Protein AF-A0A2B8A580-F1 (afdb_monomer_lite)

Secondary structure (DSSP, 8-state):
-----EEEEE--SS-HHHHHHHHHTHHHHS--TT-PPEEEEEESS--EETTTTEETTGGG--TTEEEEEHHHHHHH-TT--GGG-HHHHHHHHHHH------

Sequence (102 aa):
MNLLIFLAQCACGKNYESKQHDVRRFKNYLNFYKVDPIHVMFIPYSLINRREKKFYHSDLFEQDYLIFERKRIIEFYDIVNFNALESFKIVESCISYKESLT

Foldseek 3Di:
DDDAAEQEDEDPDPPCLVVQVVSVVVVVVDDDPPDDHQYEYEYQDALQPPVVRDGNPPVSDDPRYDYHHPNVCVVVCPPDDLVPDPVSVVVVVVVPDDPPPD

Radius of gyration: 16.8 Å; chains: 1; bounding box: 34×39×46 Å

Structure (mmCIF, N/CA/C/O backbone):
data_AF-A0A2B8A580-F1
#
_entry.id   AF-A0A2B8A580-F1
#
loop_
_atom_site.group_PDB
_atom_site.id
_atom_site.type_symbol
_atom_site.label_atom_id
_atom_site.label_alt_id
_atom_site.label_comp_id
_atom_site.label_asym_id
_atom_site.label_entity_id
_atom_site.label_seq_id
_atom_site.pdbx_PDB_ins_code
_atom_site.Cartn_x
_atom_site.Cartn_y
_atom_site.Cartn_z
_atom_site.occupancy
_atom_site.B_iso_or_equiv
_atom_site.auth_seq_id
_atom_site.auth_comp_id
_atom_site.auth_asym_id
_atom_site.auth_atom_id
_atom_site.pdbx_PDB_model_num
ATOM 1 N N . MET A 1 1 ? -20.213 -8.635 12.464 1.00 51.75 1 MET A N 1
ATOM 2 C CA . MET A 1 1 ? -19.575 -7.501 11.765 1.00 51.75 1 MET A CA 1
ATOM 3 C C . MET A 1 1 ? -18.414 -8.067 10.971 1.00 51.75 1 MET A C 1
ATOM 5 O O . MET A 1 1 ? -17.526 -8.639 11.587 1.00 51.75 1 MET A O 1
ATOM 9 N N . ASN A 1 2 ? -18.452 -7.982 9.641 1.00 70.19 2 ASN A N 1
ATOM 10 C CA . ASN A 1 2 ? -17.340 -8.425 8.797 1.00 70.19 2 ASN A CA 1
ATOM 11 C C . ASN A 1 2 ? -16.402 -7.233 8.611 1.00 70.19 2 ASN A C 1
ATOM 13 O O . ASN A 1 2 ? -16.647 -6.378 7.764 1.00 70.19 2 ASN A O 1
ATOM 17 N N . LEU A 1 3 ? -15.395 -7.129 9.479 1.00 80.50 3 LEU A N 1
ATOM 18 C CA . LEU A 1 3 ? -14.373 -6.092 9.396 1.00 80.50 3 LEU A CA 1
ATOM 19 C C . LEU A 1 3 ? -13.259 -6.582 8.472 1.00 80.50 3 LEU A C 1
ATOM 21 O O . LEU A 1 3 ? -12.667 -7.625 8.730 1.00 80.50 3 LEU A O 1
ATOM 25 N N . LEU A 1 4 ? -12.976 -5.830 7.412 1.00 84.31 4 LEU A N 1
ATOM 26 C CA . LEU A 1 4 ? -11.789 -6.039 6.590 1.00 84.31 4 LEU A CA 1
ATOM 27 C C . LEU A 1 4 ? -10.705 -5.076 7.058 1.00 84.31 4 LEU A C 1
ATOM 29 O O . LEU A 1 4 ? -10.949 -3.875 7.174 1.00 84.31 4 LEU A O 1
ATOM 33 N N . ILE A 1 5 ? -9.519 -5.609 7.334 1.00 84.75 5 ILE A N 1
ATOM 34 C CA . ILE A 1 5 ? -8.371 -4.826 7.787 1.00 84.75 5 ILE A CA 1
ATOM 35 C C . ILE A 1 5 ? -7.302 -4.912 6.711 1.00 84.75 5 ILE A C 1
ATOM 37 O O . ILE A 1 5 ? -6.842 -6.002 6.378 1.00 84.75 5 ILE A O 1
ATOM 41 N N . PHE A 1 6 ? -6.911 -3.756 6.184 1.00 86.44 6 PHE A N 1
ATOM 42 C CA . PHE A 1 6 ? -5.853 -3.637 5.192 1.00 86.44 6 PHE A CA 1
ATOM 43 C C . PHE A 1 6 ? -4.666 -2.924 5.822 1.00 86.44 6 PHE A C 1
ATOM 45 O O . PHE A 1 6 ? -4.791 -1.784 6.271 1.00 86.44 6 PHE A O 1
ATOM 52 N N . LEU A 1 7 ? -3.514 -3.587 5.845 1.00 86.12 7 LEU A N 1
ATOM 53 C CA . LEU A 1 7 ? -2.257 -2.962 6.229 1.00 86.12 7 LEU A CA 1
ATOM 54 C C . LEU A 1 7 ? -1.525 -2.572 4.949 1.00 86.12 7 LEU A C 1
ATOM 56 O O . LEU A 1 7 ? -0.935 -3.410 4.268 1.00 86.12 7 LEU A O 1
ATOM 60 N N . ALA A 1 8 ? -1.642 -1.298 4.590 1.00 83.94 8 ALA A N 1
ATOM 61 C CA . ALA A 1 8 ? -1.142 -0.770 3.333 1.00 83.94 8 ALA A CA 1
ATOM 62 C C . ALA A 1 8 ? 0.191 -0.039 3.506 1.00 83.94 8 ALA A C 1
ATOM 64 O O . ALA A 1 8 ? 0.331 0.825 4.369 1.00 83.94 8 ALA A O 1
ATOM 65 N N . GLN A 1 9 ? 1.141 -0.334 2.623 1.00 81.06 9 GLN A N 1
ATOM 66 C CA . GLN A 1 9 ? 2.426 0.349 2.527 1.00 81.06 9 GLN A CA 1
ATOM 67 C C . GLN A 1 9 ? 2.664 0.821 1.100 1.00 81.06 9 GLN A C 1
ATOM 69 O O . GLN A 1 9 ? 2.335 0.140 0.133 1.00 81.06 9 GLN A O 1
ATOM 74 N N . CYS A 1 10 ? 3.275 1.993 0.965 1.00 80.75 10 CYS A N 1
ATOM 75 C CA . CYS A 1 10 ? 3.778 2.482 -0.310 1.00 80.75 10 CYS A CA 1
ATOM 76 C C . CYS A 1 10 ? 5.306 2.407 -0.311 1.00 80.75 10 CYS A C 1
ATOM 78 O O . CYS A 1 10 ? 5.962 2.891 0.619 1.00 80.75 10 CYS A O 1
ATOM 80 N N . ALA A 1 11 ? 5.884 1.813 -1.349 1.00 75.88 11 ALA A N 1
ATOM 81 C CA . ALA A 1 11 ? 7.322 1.782 -1.559 1.00 75.88 11 ALA A CA 1
ATOM 82 C C . ALA A 1 11 ? 7.741 2.942 -2.474 1.00 75.88 11 ALA A C 1
ATOM 84 O O . ALA A 1 11 ? 7.971 2.770 -3.667 1.00 75.88 11 ALA A O 1
ATOM 85 N N . CYS A 1 12 ? 7.855 4.153 -1.926 1.00 66.31 12 CYS A N 1
ATOM 86 C CA . CYS A 1 12 ? 8.399 5.305 -2.653 1.00 66.31 12 CYS A CA 1
ATOM 87 C C . CYS A 1 12 ? 9.936 5.215 -2.749 1.00 66.31 12 CYS A C 1
ATOM 89 O O . CYS A 1 12 ? 10.653 5.961 -2.091 1.00 66.31 12 CYS A O 1
ATOM 91 N N . GLY A 1 13 ? 10.462 4.268 -3.525 1.00 58.03 13 GLY A N 1
ATOM 92 C CA . GLY A 1 13 ? 11.903 4.093 -3.726 1.00 58.03 13 GLY A CA 1
ATOM 93 C C . GLY A 1 13 ? 12.228 2.724 -4.314 1.00 58.03 13 GLY A C 1
ATOM 94 O O . GLY A 1 13 ? 11.470 1.778 -4.132 1.00 58.03 13 GLY A O 1
ATOM 95 N N . LYS A 1 14 ? 13.360 2.598 -5.017 1.00 56.66 14 LYS A N 1
ATOM 96 C CA . LYS A 1 14 ? 13.783 1.360 -5.710 1.00 56.66 14 LYS A CA 1
ATOM 97 C C . LYS A 1 14 ? 14.026 0.145 -4.791 1.00 56.66 14 LYS A C 1
ATOM 99 O O . LYS A 1 14 ? 14.429 -0.895 -5.287 1.00 56.66 14 LYS A O 1
ATOM 104 N N . ASN A 1 15 ? 13.791 0.256 -3.483 1.00 67.56 15 ASN A N 1
ATOM 105 C CA . ASN A 1 15 ? 14.040 -0.802 -2.504 1.00 67.56 15 ASN A CA 1
ATOM 106 C C . ASN A 1 15 ? 12.739 -1.287 -1.836 1.00 67.56 15 ASN A C 1
ATOM 108 O O . ASN A 1 15 ? 12.592 -1.243 -0.615 1.00 67.56 15 ASN A O 1
ATOM 112 N N . TYR A 1 16 ? 11.754 -1.687 -2.645 1.00 74.00 16 TYR A N 1
ATOM 113 C CA . TYR A 1 16 ? 10.458 -2.161 -2.146 1.00 74.00 16 TYR A CA 1
ATOM 114 C C . TYR A 1 16 ? 10.562 -3.459 -1.327 1.00 74.00 16 TYR A C 1
ATOM 116 O O . TYR A 1 16 ? 9.760 -3.662 -0.424 1.00 74.00 16 TYR A O 1
ATOM 124 N N . GLU A 1 17 ? 11.571 -4.294 -1.590 1.00 71.81 17 GLU A N 1
ATOM 125 C CA . GLU A 1 17 ? 11.875 -5.519 -0.836 1.00 71.81 17 GLU A CA 1
ATOM 126 C C . GLU A 1 17 ? 12.062 -5.219 0.651 1.00 71.81 17 GLU A C 1
ATOM 128 O O . GLU A 1 17 ? 11.372 -5.788 1.494 1.00 71.81 17 GLU A O 1
ATOM 133 N N . SER A 1 18 ? 12.880 -4.210 0.973 1.00 72.88 18 SER A N 1
ATOM 134 C CA . SER A 1 18 ? 13.077 -3.763 2.358 1.00 72.88 18 SER A CA 1
ATOM 135 C C . SER A 1 18 ? 11.787 -3.281 3.040 1.00 72.88 18 SER A C 1
ATOM 137 O O . SER A 1 18 ? 11.698 -3.291 4.265 1.00 72.88 18 SER A O 1
ATOM 139 N N . LYS A 1 19 ? 10.775 -2.886 2.255 1.00 74.94 19 LYS A N 1
ATOM 140 C CA . LYS A 1 19 ? 9.487 -2.367 2.734 1.00 74.94 19 LYS A CA 1
ATOM 141 C C . LYS A 1 19 ? 8.425 -3.435 2.939 1.00 74.94 19 LYS A C 1
ATOM 143 O O . LYS A 1 19 ? 7.447 -3.157 3.630 1.00 74.94 19 LYS A O 1
ATOM 148 N N . GLN A 1 20 ? 8.602 -4.639 2.398 1.00 71.88 20 GLN A N 1
ATOM 149 C CA . GLN A 1 20 ? 7.641 -5.723 2.611 1.00 71.88 20 GLN A CA 1
ATOM 150 C C . GLN A 1 20 ? 7.592 -6.106 4.098 1.00 71.88 20 GLN A C 1
ATOM 152 O O . GLN A 1 20 ? 6.512 -6.198 4.677 1.00 71.88 20 GLN A O 1
ATOM 157 N N . HIS A 1 21 ? 8.745 -6.179 4.767 1.00 72.12 21 HIS A N 1
ATOM 158 C CA . HIS A 1 21 ? 8.822 -6.570 6.177 1.00 72.12 21 HIS A CA 1
ATOM 159 C C . HIS A 1 21 ? 8.285 -5.525 7.174 1.00 72.12 21 HIS A C 1
ATOM 161 O O . HIS A 1 21 ? 7.897 -5.901 8.284 1.00 72.12 21 HIS A O 1
ATOM 167 N N . ASP A 1 22 ? 8.247 -4.235 6.812 1.00 73.25 22 ASP A N 1
ATOM 168 C CA . ASP A 1 22 ? 7.845 -3.146 7.722 1.00 73.25 22 ASP A CA 1
ATOM 169 C C . ASP A 1 22 ? 6.406 -3.348 8.227 1.00 73.25 22 ASP A C 1
ATOM 171 O O . ASP A 1 22 ? 6.119 -3.204 9.417 1.00 73.25 22 ASP A O 1
ATOM 175 N N . VAL A 1 23 ? 5.510 -3.774 7.335 1.00 71.38 23 VAL A N 1
ATOM 176 C CA . VAL A 1 23 ? 4.073 -3.883 7.618 1.00 71.38 23 VAL A CA 1
ATOM 177 C C . VAL A 1 23 ? 3.735 -5.090 8.499 1.00 71.38 23 VAL A C 1
ATOM 179 O O . VAL A 1 23 ? 2.809 -5.051 9.312 1.00 71.38 23 VAL A O 1
ATOM 182 N N . ARG A 1 24 ? 4.526 -6.168 8.409 1.00 71.19 24 ARG A N 1
ATOM 183 C CA . ARG A 1 24 ? 4.335 -7.380 9.227 1.00 71.19 24 ARG A CA 1
ATOM 184 C C . ARG A 1 24 ? 4.560 -7.117 10.704 1.00 71.19 24 ARG A C 1
ATOM 186 O O . ARG A 1 24 ? 3.906 -7.748 11.529 1.00 71.19 24 ARG A O 1
ATOM 193 N N . ARG A 1 25 ? 5.430 -6.164 11.046 1.00 74.62 25 ARG A N 1
ATOM 194 C CA . ARG A 1 25 ? 5.711 -5.811 12.443 1.00 74.62 25 ARG A CA 1
ATOM 195 C C . ARG A 1 25 ? 4.453 -5.352 13.176 1.00 74.62 25 ARG A C 1
ATOM 197 O O . ARG A 1 25 ? 4.312 -5.650 14.355 1.00 74.62 25 ARG A O 1
ATOM 204 N N . PHE A 1 26 ? 3.497 -4.731 12.483 1.00 77.38 26 PHE A N 1
ATOM 205 C CA . PHE A 1 26 ? 2.233 -4.315 13.094 1.00 77.38 26 PHE A CA 1
ATOM 206 C C . PHE A 1 26 ? 1.375 -5.485 13.587 1.00 77.38 26 PHE A C 1
ATOM 208 O O . PHE A 1 26 ? 0.634 -5.294 14.545 1.00 77.38 26 PHE A O 1
ATOM 215 N N . LYS A 1 27 ? 1.532 -6.705 13.045 1.00 74.25 27 LYS A N 1
ATOM 216 C CA . LYS A 1 27 ? 0.899 -7.914 13.613 1.00 74.25 27 LYS A CA 1
ATOM 217 C C . LYS A 1 27 ? 1.381 -8.235 15.030 1.00 74.25 27 LYS A C 1
ATOM 219 O O . LYS A 1 27 ? 0.652 -8.870 15.779 1.00 74.25 27 LYS A O 1
ATOM 224 N N . ASN A 1 28 ? 2.571 -7.772 15.409 1.00 77.25 28 ASN A N 1
ATOM 225 C CA . ASN A 1 28 ? 3.114 -7.967 16.753 1.00 77.25 28 ASN A CA 1
ATOM 226 C C . ASN A 1 28 ? 2.707 -6.848 17.725 1.00 77.25 28 ASN A C 1
ATOM 228 O O . ASN A 1 28 ? 2.780 -7.042 18.933 1.00 77.25 28 ASN A O 1
ATOM 232 N N . TYR A 1 29 ? 2.302 -5.681 17.212 1.00 79.12 29 TYR A N 1
ATOM 233 C CA . TYR A 1 29 ? 1.938 -4.514 18.025 1.00 79.12 29 TYR A CA 1
ATOM 234 C C . TYR A 1 29 ? 0.424 -4.302 18.141 1.00 79.12 29 TYR A C 1
ATOM 236 O O . TYR A 1 29 ? -0.030 -3.651 19.078 1.00 79.12 29 TYR A O 1
ATOM 244 N N . LEU A 1 30 ? -0.361 -4.833 17.200 1.00 80.12 30 LEU A N 1
ATOM 245 C CA . LEU A 1 30 ? -1.809 -4.656 17.127 1.00 80.12 30 LEU A CA 1
ATOM 246 C C . LEU A 1 30 ? -2.515 -6.012 17.226 1.00 80.12 30 LEU A C 1
ATOM 248 O O . LEU A 1 30 ? -2.142 -6.970 16.554 1.00 80.12 30 LEU A O 1
ATOM 252 N N . ASN A 1 31 ? -3.566 -6.081 18.049 1.00 81.75 31 ASN A N 1
ATOM 253 C CA . ASN A 1 31 ? -4.388 -7.280 18.194 1.00 81.75 31 ASN A CA 1
ATOM 254 C C . ASN A 1 31 ? -5.588 -7.227 17.240 1.00 81.75 31 ASN A C 1
ATOM 256 O O . ASN A 1 31 ? -6.559 -6.503 17.478 1.00 81.75 31 ASN A O 1
ATOM 260 N N . PHE A 1 32 ? -5.526 -8.007 16.165 1.00 83.25 32 PHE A N 1
ATOM 261 C CA . PHE A 1 32 ? -6.601 -8.116 15.186 1.00 83.25 32 PHE A CA 1
ATOM 262 C C . PHE A 1 32 ? -7.577 -9.224 15.600 1.00 83.25 32 PHE A C 1
ATOM 264 O O . PHE A 1 32 ? -7.353 -10.411 15.369 1.00 83.25 32 PHE A O 1
ATOM 271 N N . TYR A 1 33 ? -8.671 -8.845 16.263 1.00 81.31 33 TYR A N 1
ATOM 272 C CA . TYR A 1 33 ? -9.631 -9.811 16.798 1.00 81.31 33 TYR A CA 1
ATOM 273 C C . TYR A 1 33 ? -10.350 -10.585 15.683 1.00 81.31 33 TYR A C 1
ATOM 275 O O . TYR A 1 33 ? -11.190 -10.024 14.980 1.00 81.31 33 TYR A O 1
ATOM 283 N N . LYS A 1 34 ? -10.062 -11.891 15.576 1.00 79.12 34 LYS A N 1
ATOM 284 C CA . LYS A 1 34 ? -10.713 -12.846 14.654 1.00 79.12 34 LYS A CA 1
ATOM 285 C C . LYS A 1 34 ? -10.655 -12.452 13.169 1.00 79.12 34 LYS A C 1
ATOM 287 O O . LYS A 1 34 ? -11.489 -12.906 12.388 1.00 79.12 34 LYS A O 1
ATOM 292 N N . VAL A 1 35 ? -9.696 -11.617 12.779 1.00 83.31 35 VAL A N 1
ATOM 293 C CA . VAL A 1 35 ? -9.506 -11.177 11.394 1.00 83.31 35 VAL A CA 1
ATOM 294 C C . VAL A 1 35 ? -8.020 -11.185 11.089 1.00 83.31 35 VAL A C 1
ATOM 296 O O . VAL A 1 35 ? -7.251 -10.543 11.799 1.00 83.31 35 VAL A O 1
ATOM 299 N N . ASP A 1 36 ? -7.632 -11.864 10.014 1.00 83.44 36 ASP A N 1
ATOM 300 C CA . ASP A 1 36 ? -6.287 -11.745 9.467 1.00 83.44 36 ASP A CA 1
ATOM 301 C C . ASP A 1 36 ? -6.200 -10.498 8.578 1.00 83.44 36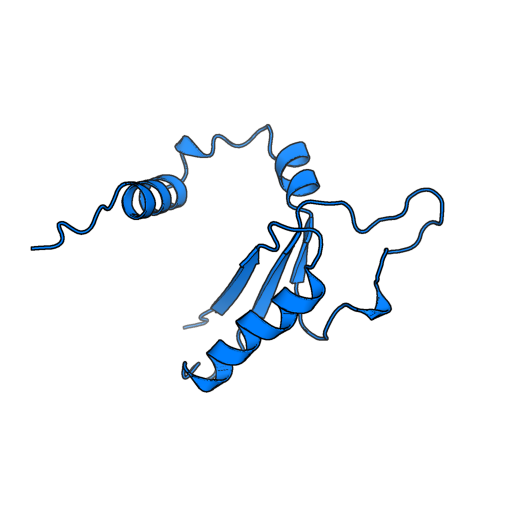 ASP A C 1
ATOM 303 O O . ASP A 1 36 ? -6.950 -10.385 7.603 1.00 83.44 36 ASP A O 1
ATOM 307 N N . PRO A 1 37 ? -5.310 -9.537 8.888 1.00 85.69 37 PRO A N 1
ATOM 308 C CA . PRO A 1 37 ? -5.128 -8.372 8.041 1.00 85.69 37 PRO A CA 1
ATOM 309 C C . PRO A 1 37 ? -4.556 -8.753 6.681 1.00 85.69 37 PRO A C 1
ATOM 311 O O . PRO A 1 37 ? -3.588 -9.515 6.593 1.00 85.69 37 PRO A O 1
ATOM 314 N N . ILE A 1 38 ? -5.116 -8.142 5.644 1.00 86.56 38 ILE A N 1
ATOM 315 C CA . ILE A 1 38 ? -4.637 -8.230 4.270 1.00 86.56 38 ILE A CA 1
ATOM 316 C C . ILE A 1 38 ? -3.493 -7.233 4.112 1.00 86.56 38 ILE A C 1
ATOM 318 O O . ILE A 1 38 ? -3.663 -6.035 4.359 1.00 86.56 38 ILE A O 1
ATOM 322 N N . HIS A 1 39 ? -2.331 -7.712 3.683 1.00 85.88 39 HIS A N 1
ATOM 323 C CA . HIS A 1 39 ? -1.195 -6.840 3.412 1.00 85.88 39 HIS A CA 1
ATOM 324 C C . HIS A 1 39 ? -1.278 -6.287 2.000 1.00 85.88 39 HIS A C 1
ATOM 326 O O . HIS A 1 39 ? -1.540 -7.015 1.043 1.00 85.88 39 HIS A O 1
ATOM 332 N N . VAL A 1 40 ? -1.059 -4.983 1.867 1.00 87.06 40 VAL A N 1
ATOM 333 C CA . VAL A 1 40 ? -1.162 -4.277 0.592 1.00 87.06 40 VAL A CA 1
ATOM 334 C C . VAL A 1 40 ? 0.121 -3.497 0.334 1.00 87.06 40 VAL A C 1
ATOM 336 O O . VAL A 1 40 ? 0.563 -2.726 1.184 1.00 87.06 40 VAL A O 1
ATOM 339 N N . MET A 1 41 ? 0.708 -3.657 -0.852 1.00 83.81 41 MET A N 1
ATOM 340 C CA . MET A 1 41 ? 1.895 -2.916 -1.280 1.00 83.81 41 MET A CA 1
ATOM 341 C C . MET A 1 41 ? 1.605 -2.105 -2.542 1.00 83.81 41 MET A C 1
ATOM 343 O O . MET A 1 41 ? 1.254 -2.655 -3.584 1.00 83.81 41 MET A O 1
ATOM 347 N N . PHE A 1 42 ? 1.820 -0.795 -2.471 1.00 84.62 42 PHE A N 1
ATOM 348 C CA . PHE A 1 42 ? 1.778 0.106 -3.617 1.00 84.62 42 PHE A CA 1
ATOM 349 C C . PHE A 1 42 ? 3.194 0.391 -4.109 1.00 84.62 42 PHE A C 1
ATOM 351 O O . PHE A 1 42 ? 4.020 0.937 -3.374 1.00 84.62 42 PHE A O 1
ATOM 358 N N . ILE A 1 43 ? 3.468 0.067 -5.369 1.00 81.75 43 ILE A N 1
ATOM 359 C CA . ILE A 1 43 ? 4.779 0.269 -5.996 1.00 81.75 43 ILE A CA 1
ATOM 360 C C . ILE A 1 43 ? 4.703 1.316 -7.119 1.00 81.75 43 ILE A C 1
ATOM 362 O O . ILE A 1 43 ? 3.713 1.374 -7.849 1.00 81.75 43 ILE A O 1
ATOM 366 N N . PRO A 1 44 ? 5.724 2.168 -7.300 1.00 76.06 44 PRO A N 1
ATOM 367 C CA . PRO A 1 44 ? 5.676 3.272 -8.257 1.00 76.06 44 PRO A CA 1
ATOM 368 C C . PRO A 1 44 ? 6.035 2.865 -9.695 1.00 76.06 44 PRO A C 1
ATOM 370 O O . PRO A 1 44 ? 5.894 3.682 -10.603 1.00 76.06 44 PRO A O 1
ATOM 373 N N . TYR A 1 45 ? 6.493 1.633 -9.926 1.00 75.50 45 TYR A N 1
ATOM 374 C CA . TYR A 1 45 ? 6.928 1.131 -11.233 1.00 75.50 45 TYR A CA 1
ATOM 375 C C . TYR A 1 45 ? 6.183 -0.143 -11.642 1.00 75.50 45 TYR A C 1
ATOM 377 O O . TYR A 1 45 ? 5.566 -0.809 -10.816 1.00 75.50 45 TYR A O 1
ATOM 385 N N . SER A 1 46 ? 6.251 -0.461 -12.938 1.00 76.69 46 SER A N 1
ATOM 386 C CA . SER A 1 46 ? 5.710 -1.698 -13.507 1.00 76.69 46 SER A CA 1
ATOM 387 C C . SER A 1 46 ? 6.587 -2.879 -13.109 1.00 76.69 46 SER A C 1
ATOM 389 O O . SER A 1 46 ? 7.792 -2.856 -13.364 1.00 76.69 46 SER A O 1
ATOM 391 N N . LEU A 1 47 ? 5.983 -3.922 -12.548 1.00 75.81 47 LEU A N 1
ATOM 392 C CA . LEU A 1 47 ? 6.636 -5.219 -12.360 1.00 75.81 47 LEU A CA 1
ATOM 393 C C . LEU A 1 47 ? 6.589 -6.031 -13.644 1.00 75.81 47 LEU A C 1
ATOM 395 O O . LEU A 1 47 ? 7.322 -6.992 -13.790 1.00 75.81 47 LEU A O 1
ATOM 399 N N . ILE A 1 48 ? 5.745 -5.678 -14.608 1.00 77.38 48 ILE A N 1
ATOM 400 C CA . ILE A 1 48 ? 5.680 -6.422 -15.862 1.00 77.38 48 ILE A CA 1
ATOM 401 C C . ILE A 1 48 ? 6.871 -6.034 -16.742 1.00 77.38 48 ILE A C 1
ATOM 403 O O . ILE A 1 48 ? 6.921 -4.927 -17.290 1.00 77.38 48 ILE A O 1
ATOM 407 N N . ASN A 1 49 ? 7.794 -6.973 -16.951 1.00 75.38 49 ASN A N 1
ATOM 408 C CA . ASN A 1 49 ? 8.771 -6.889 -18.026 1.00 75.38 49 ASN A CA 1
ATOM 409 C C . ASN A 1 49 ? 8.099 -7.349 -19.327 1.00 75.38 49 ASN A C 1
ATOM 411 O O . ASN A 1 49 ? 8.021 -8.541 -19.633 1.00 75.38 49 ASN A O 1
ATOM 415 N N . ARG A 1 50 ? 7.601 -6.384 -20.111 1.00 74.06 50 ARG A N 1
ATOM 416 C CA . ARG A 1 50 ? 6.886 -6.657 -21.372 1.00 74.06 50 ARG A CA 1
ATOM 417 C C . ARG A 1 50 ? 7.751 -7.363 -22.418 1.00 74.06 50 ARG A C 1
ATOM 419 O O . ARG A 1 50 ? 7.214 -8.126 -23.214 1.00 74.06 50 ARG A O 1
ATOM 426 N N . ARG A 1 51 ? 9.067 -7.122 -22.417 1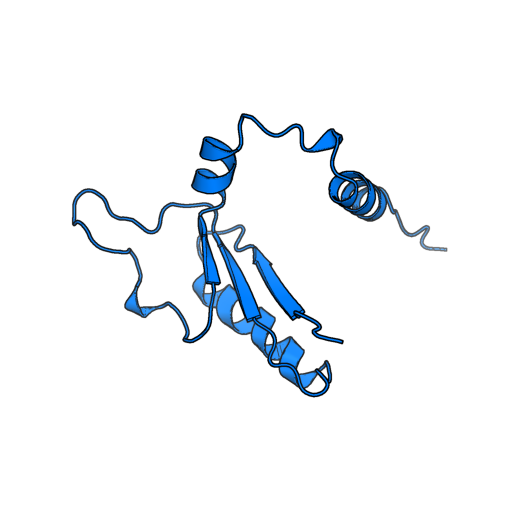.00 77.25 51 ARG A N 1
ATOM 427 C CA . ARG A 1 51 ? 10.002 -7.730 -23.375 1.00 77.25 51 ARG A CA 1
ATOM 428 C C . ARG A 1 51 ? 10.182 -9.219 -23.098 1.00 77.25 51 ARG A C 1
ATOM 430 O O . ARG A 1 51 ? 10.195 -10.016 -24.028 1.00 77.25 51 ARG A O 1
ATOM 437 N N . GLU A 1 52 ? 10.284 -9.581 -21.824 1.00 78.44 52 GLU A N 1
ATOM 438 C CA . GLU A 1 52 ? 10.512 -10.963 -21.388 1.00 78.44 52 GLU A CA 1
ATOM 439 C C . GLU A 1 52 ? 9.222 -11.720 -21.054 1.00 78.44 52 GLU A C 1
ATOM 441 O O . GLU A 1 52 ? 9.276 -12.919 -20.796 1.00 78.44 52 GLU A O 1
ATOM 446 N N . LYS A 1 53 ? 8.064 -11.041 -21.068 1.00 75.06 53 LYS A N 1
ATOM 447 C CA . LYS A 1 53 ? 6.756 -11.578 -20.647 1.00 75.06 53 LYS A CA 1
ATOM 448 C C . LYS A 1 53 ? 6.793 -12.192 -19.240 1.00 75.06 53 LYS A C 1
ATOM 450 O O . LYS A 1 53 ? 6.112 -13.177 -18.966 1.00 75.06 53 LYS A O 1
ATOM 455 N N . LYS A 1 54 ? 7.595 -11.605 -18.351 1.00 72.81 54 LYS A N 1
ATOM 456 C CA . LYS A 1 54 ? 7.781 -12.049 -16.965 1.00 72.81 54 LYS A CA 1
ATOM 457 C C . LYS A 1 54 ? 7.474 -10.921 -15.994 1.00 72.81 54 LYS A C 1
ATOM 459 O O . LYS A 1 54 ? 7.589 -9.743 -16.336 1.00 72.81 54 LYS A O 1
ATOM 464 N N . PHE A 1 55 ? 7.118 -11.297 -14.774 1.00 72.56 55 PHE A N 1
ATOM 465 C CA . PHE A 1 55 ? 7.103 -10.373 -13.653 1.00 72.56 55 PHE A CA 1
ATOM 466 C C . PHE A 1 55 ? 8.533 -10.216 -13.130 1.00 72.56 55 PHE A C 1
ATOM 468 O O . PHE A 1 55 ? 9.217 -11.188 -12.825 1.00 72.56 55 PHE A O 1
ATOM 475 N N . TYR A 1 56 ? 8.995 -8.979 -13.089 1.00 69.00 56 TYR A N 1
ATOM 476 C CA . TYR A 1 56 ? 10.236 -8.556 -12.477 1.00 69.00 56 TYR A CA 1
ATOM 477 C C . TYR A 1 56 ? 10.153 -8.820 -10.974 1.00 69.00 56 TYR A C 1
ATOM 479 O O . TYR A 1 56 ? 9.193 -8.387 -10.335 1.00 69.00 56 TYR A O 1
ATOM 487 N N . HIS A 1 57 ? 11.155 -9.519 -10.435 1.00 68.56 57 HIS A N 1
ATOM 488 C CA . HIS A 1 57 ? 11.277 -9.835 -9.008 1.00 68.56 57 HIS A CA 1
ATOM 489 C C . HIS A 1 57 ? 10.083 -10.643 -8.452 1.00 68.56 57 HIS A C 1
ATOM 491 O O . HIS A 1 57 ? 9.694 -10.479 -7.299 1.00 68.56 57 HIS A O 1
ATOM 497 N N . SER A 1 58 ? 9.475 -11.519 -9.264 1.00 68.06 58 SER A N 1
ATOM 498 C CA . SER A 1 58 ? 8.345 -12.353 -8.821 1.00 68.06 58 SER A CA 1
ATOM 499 C C . SER A 1 58 ? 8.678 -13.315 -7.687 1.00 68.06 58 SER A C 1
ATOM 501 O O . SER A 1 58 ? 7.805 -13.704 -6.922 1.00 68.06 58 SER A O 1
ATOM 503 N N . ASP A 1 59 ? 9.943 -13.705 -7.615 1.00 68.94 59 ASP A N 1
ATOM 504 C CA . ASP A 1 59 ? 10.560 -14.507 -6.563 1.00 68.94 59 ASP A CA 1
ATOM 505 C C . ASP A 1 59 ? 10.680 -13.764 -5.224 1.00 68.94 59 ASP A C 1
ATOM 507 O O . ASP A 1 59 ? 10.840 -14.396 -4.184 1.00 68.94 59 ASP A O 1
ATOM 511 N N . LEU A 1 60 ? 10.566 -12.436 -5.240 1.00 67.50 60 LEU A N 1
ATOM 512 C CA . LEU A 1 60 ? 10.717 -11.573 -4.071 1.00 67.50 60 LEU A CA 1
ATOM 513 C C . LEU A 1 60 ? 9.378 -11.088 -3.515 1.00 67.50 60 LEU A C 1
ATOM 515 O O . LEU A 1 60 ? 9.359 -10.285 -2.583 1.00 67.50 60 LEU A O 1
ATOM 519 N N . PHE A 1 61 ? 8.255 -11.536 -4.078 1.00 70.88 61 PHE A N 1
ATOM 520 C CA . PHE A 1 61 ? 6.952 -11.294 -3.475 1.00 70.88 61 PHE A CA 1
ATOM 521 C C . PHE A 1 61 ? 6.777 -12.217 -2.278 1.00 70.88 61 PHE A C 1
ATOM 523 O O . PHE A 1 61 ? 6.714 -13.439 -2.423 1.00 70.88 61 PHE A O 1
ATOM 530 N N . GLU A 1 62 ? 6.683 -11.630 -1.087 1.00 65.88 62 GLU A N 1
ATOM 531 C CA . GLU A 1 62 ? 6.255 -12.388 0.078 1.00 65.88 62 GLU A CA 1
ATOM 532 C C . GLU A 1 62 ? 4.837 -12.941 -0.128 1.00 65.88 62 GLU A C 1
ATOM 534 O O . GLU A 1 62 ? 3.976 -12.314 -0.756 1.00 65.88 62 GLU A O 1
ATOM 539 N N . GLN A 1 63 ? 4.592 -14.132 0.427 1.00 62.84 63 GLN A N 1
ATOM 540 C CA . GLN A 1 63 ? 3.254 -14.713 0.493 1.00 62.84 63 GLN A CA 1
ATOM 541 C C . GLN A 1 63 ? 2.273 -13.717 1.140 1.00 62.84 63 GLN A C 1
ATOM 543 O O . GLN A 1 63 ? 2.612 -13.021 2.097 1.00 62.84 63 GLN A O 1
ATOM 548 N N . ASP A 1 64 ? 1.052 -13.672 0.601 1.00 71.94 64 ASP A N 1
ATOM 549 C CA . ASP A 1 64 ? -0.107 -12.947 1.147 1.00 71.94 64 ASP A CA 1
ATOM 550 C C . ASP A 1 64 ? -0.140 -11.415 0.963 1.00 71.94 64 ASP A C 1
ATOM 552 O O . ASP A 1 64 ? -0.900 -10.725 1.650 1.00 71.94 64 ASP A O 1
ATOM 556 N N . TYR A 1 65 ? 0.621 -10.863 0.008 1.00 78.88 65 TYR A N 1
ATOM 557 C CA . TYR A 1 65 ? 0.527 -9.445 -0.371 1.00 78.88 65 TYR A CA 1
ATOM 558 C C . TYR A 1 65 ? -0.350 -9.217 -1.606 1.00 78.88 65 TYR A C 1
ATOM 560 O O . TYR A 1 65 ? -0.149 -9.817 -2.663 1.00 78.88 65 TYR A O 1
ATOM 568 N N . LEU A 1 66 ? -1.265 -8.249 -1.513 1.00 85.00 66 LEU A N 1
ATOM 569 C CA . LEU A 1 66 ? -1.871 -7.620 -2.684 1.00 85.00 66 LEU A CA 1
ATOM 570 C C . LEU A 1 66 ? -0.955 -6.503 -3.187 1.00 85.00 66 LEU A C 1
ATOM 572 O O . LEU A 1 66 ? -0.714 -5.521 -2.483 1.00 85.00 66 LEU A O 1
ATOM 576 N N . ILE A 1 67 ? -0.451 -6.640 -4.413 1.00 82.00 67 ILE A N 1
ATOM 577 C CA . ILE A 1 67 ? 0.487 -5.682 -5.004 1.00 82.00 67 ILE A CA 1
ATOM 578 C C . ILE A 1 67 ? -0.209 -4.844 -6.068 1.00 82.00 67 ILE A C 1
ATOM 580 O O . ILE A 1 67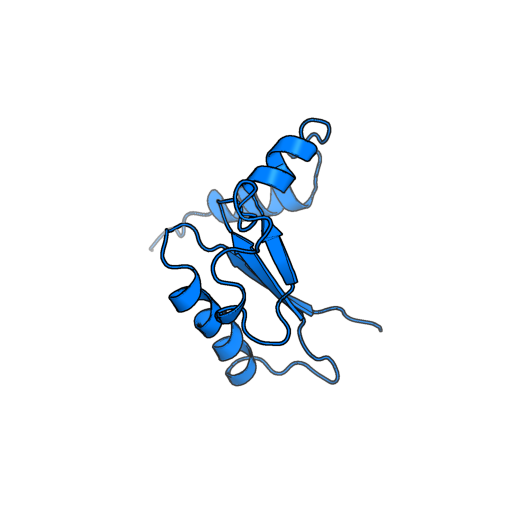 ? -0.824 -5.363 -6.999 1.00 82.00 67 ILE A O 1
ATOM 584 N N . PHE A 1 68 ? -0.056 -3.530 -5.946 1.00 83.38 68 PHE A N 1
ATOM 585 C CA . PHE A 1 68 ? -0.673 -2.546 -6.818 1.00 83.38 68 PHE A CA 1
ATOM 586 C C . PHE A 1 68 ? 0.379 -1.643 -7.462 1.00 83.38 68 PHE A C 1
ATOM 588 O O . PHE A 1 68 ? 1.114 -0.916 -6.790 1.00 83.38 68 PHE A O 1
ATOM 595 N N . GLU A 1 69 ? 0.415 -1.640 -8.795 1.00 81.50 69 GLU A N 1
ATOM 596 C CA . GLU A 1 69 ? 1.222 -0.704 -9.579 1.00 81.50 69 GLU A CA 1
ATOM 597 C C . GLU A 1 69 ? 0.583 0.692 -9.532 1.00 81.50 69 GLU A C 1
ATOM 599 O O . GLU A 1 69 ? -0.349 0.992 -10.279 1.00 81.50 69 GLU A O 1
ATOM 604 N N . ARG A 1 70 ? 1.092 1.577 -8.669 1.00 73.12 70 ARG A N 1
ATOM 605 C CA . ARG A 1 70 ? 0.568 2.937 -8.459 1.00 73.12 70 ARG A CA 1
ATOM 606 C C . ARG A 1 70 ? 0.507 3.733 -9.759 1.00 73.12 70 ARG A C 1
ATOM 608 O O . ARG A 1 70 ? -0.494 4.392 -10.007 1.00 73.12 70 ARG A O 1
ATOM 615 N N . LYS A 1 71 ? 1.555 3.670 -10.589 1.00 72.19 71 LYS A N 1
ATOM 616 C CA . LYS A 1 71 ? 1.580 4.379 -11.878 1.00 72.19 71 LYS A CA 1
ATOM 617 C C . LYS A 1 71 ? 0.454 3.900 -12.791 1.00 72.19 71 LYS A C 1
ATOM 619 O O . LYS A 1 71 ? -0.257 4.721 -13.349 1.00 72.19 71 LYS A O 1
ATOM 624 N N . ARG A 1 72 ? 0.251 2.584 -12.868 1.00 72.38 72 ARG A N 1
ATOM 625 C CA . ARG A 1 72 ? -0.813 1.983 -13.668 1.00 72.38 72 ARG A CA 1
ATOM 626 C C . ARG A 1 72 ? -2.191 2.374 -13.147 1.00 72.38 72 ARG A C 1
ATOM 628 O O . ARG A 1 72 ? -3.042 2.743 -13.940 1.00 72.38 72 ARG A O 1
ATOM 635 N N . ILE A 1 73 ? -2.396 2.337 -11.830 1.00 72.94 73 ILE A N 1
ATOM 636 C CA . ILE A 1 73 ? -3.633 2.828 -11.214 1.00 72.94 73 ILE A CA 1
ATOM 637 C C . ILE A 1 73 ? -3.868 4.273 -11.641 1.00 72.94 73 ILE A C 1
ATOM 639 O O . ILE A 1 73 ? -4.889 4.533 -12.250 1.00 72.94 73 ILE A O 1
ATOM 643 N N . ILE A 1 74 ? -2.913 5.178 -11.420 1.00 68.56 74 ILE A N 1
ATOM 644 C CA . ILE A 1 74 ? -3.055 6.599 -11.772 1.00 68.56 74 ILE A CA 1
ATOM 645 C C . ILE A 1 74 ? -3.360 6.787 -13.266 1.00 68.56 74 ILE A C 1
ATOM 647 O O . ILE A 1 74 ? -4.291 7.511 -13.596 1.00 68.56 74 ILE A O 1
ATOM 651 N N . GLU A 1 75 ? -2.641 6.100 -14.157 1.00 71.75 75 GLU A N 1
ATOM 652 C CA . GLU A 1 75 ? -2.852 6.180 -15.612 1.00 71.75 75 GLU A CA 1
ATOM 653 C C . GLU A 1 75 ? -4.238 5.677 -16.050 1.00 71.75 75 GLU A C 1
ATOM 655 O O . GLU A 1 75 ? -4.811 6.213 -16.992 1.00 71.75 75 GLU A O 1
ATOM 660 N N . PHE A 1 76 ? -4.801 4.668 -15.377 1.00 70.81 76 PHE A N 1
ATOM 661 C CA . PHE A 1 76 ? -6.167 4.197 -15.646 1.00 70.81 76 PHE A CA 1
ATOM 662 C C . PHE A 1 76 ? -7.245 4.984 -14.876 1.00 70.81 76 PHE A C 1
ATOM 664 O O . PHE A 1 76 ? -8.428 4.837 -15.176 1.00 70.81 76 PHE A O 1
ATOM 671 N N . TYR A 1 77 ? -6.858 5.809 -13.898 1.00 69.38 77 TYR A N 1
ATOM 672 C CA . TYR A 1 77 ? -7.762 6.544 -13.005 1.00 69.38 77 TYR A CA 1
ATOM 673 C C . TYR A 1 77 ? -8.067 7.981 -13.439 1.00 69.38 77 TYR A C 1
ATOM 675 O O . TYR A 1 77 ? -8.794 8.660 -12.7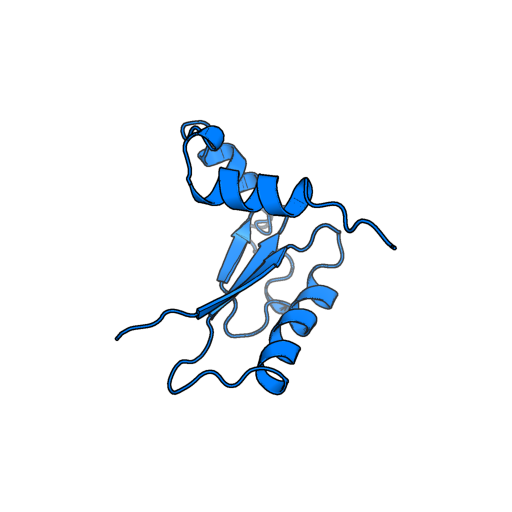18 1.00 69.38 77 TYR A O 1
ATOM 683 N N . ASP A 1 78 ? -7.600 8.431 -14.608 1.00 60.44 78 ASP A N 1
ATOM 684 C CA . ASP A 1 78 ? -7.745 9.805 -15.141 1.00 60.44 78 ASP A CA 1
ATOM 685 C C . ASP A 1 78 ? -9.209 10.315 -15.262 1.00 60.44 78 ASP A C 1
ATOM 687 O O . ASP A 1 78 ? -9.475 11.454 -15.629 1.00 60.44 78 ASP A O 1
ATOM 691 N N . ILE A 1 79 ? -10.186 9.470 -14.924 1.00 61.16 79 ILE A N 1
ATOM 692 C CA . ILE A 1 79 ? -11.631 9.725 -14.953 1.00 61.16 79 ILE A CA 1
ATOM 693 C C . ILE A 1 79 ? -12.178 10.103 -13.554 1.00 61.16 79 ILE A C 1
ATOM 695 O O . ILE A 1 79 ? -13.284 10.632 -13.438 1.00 61.16 79 ILE A O 1
ATOM 699 N N . VAL A 1 80 ? -11.436 9.859 -12.465 1.00 66.06 80 VAL A N 1
ATOM 700 C CA . VAL A 1 80 ? -11.928 10.042 -11.087 1.00 66.06 80 VAL A CA 1
ATOM 701 C C . VAL A 1 80 ? -11.439 11.365 -10.494 1.00 66.06 80 VAL A C 1
ATOM 703 O O . VAL A 1 80 ? -10.250 11.564 -10.261 1.00 66.06 80 VAL A O 1
ATOM 706 N N . ASN A 1 81 ? -12.373 12.263 -10.170 1.00 73.12 81 ASN A N 1
ATOM 707 C CA . ASN A 1 81 ? -12.076 13.485 -9.424 1.00 73.12 81 ASN A CA 1
ATOM 708 C C . ASN A 1 81 ? -11.767 13.153 -7.952 1.00 73.12 81 ASN A C 1
ATOM 710 O O . ASN A 1 81 ? -12.672 13.082 -7.120 1.00 73.12 81 ASN A O 1
ATOM 714 N N . PHE A 1 82 ? -10.487 12.960 -7.626 1.00 70.56 82 PHE A N 1
ATOM 715 C CA . PHE A 1 82 ? -10.033 12.650 -6.264 1.00 70.56 82 PHE A CA 1
ATOM 716 C C . PHE A 1 82 ? -10.464 13.695 -5.229 1.00 70.56 82 PHE A C 1
ATOM 718 O O . PHE A 1 82 ? -10.765 13.324 -4.097 1.00 70.56 82 PHE A O 1
ATOM 725 N N . ASN A 1 83 ? -10.592 14.967 -5.622 1.00 76.88 83 ASN A N 1
ATOM 726 C CA . ASN A 1 83 ? -11.025 16.042 -4.723 1.00 76.88 83 ASN A CA 1
ATOM 727 C C . ASN A 1 83 ? -12.465 15.847 -4.219 1.00 76.88 83 ASN A C 1
ATOM 729 O O . ASN A 1 83 ? -12.850 16.430 -3.207 1.00 76.88 83 ASN A O 1
ATOM 733 N N . ALA A 1 84 ? -13.272 15.040 -4.917 1.00 80.94 84 ALA A N 1
ATOM 734 C CA . ALA A 1 84 ? -14.637 14.725 -4.511 1.00 80.94 84 ALA A CA 1
ATOM 735 C C . ALA A 1 84 ? -14.715 13.594 -3.468 1.00 80.94 84 ALA A C 1
ATOM 737 O O . ALA A 1 84 ? -15.783 13.372 -2.898 1.00 80.94 84 ALA A O 1
ATOM 738 N N . LEU A 1 85 ? -13.621 12.866 -3.211 1.00 80.94 85 LEU A N 1
ATOM 739 C CA . LEU A 1 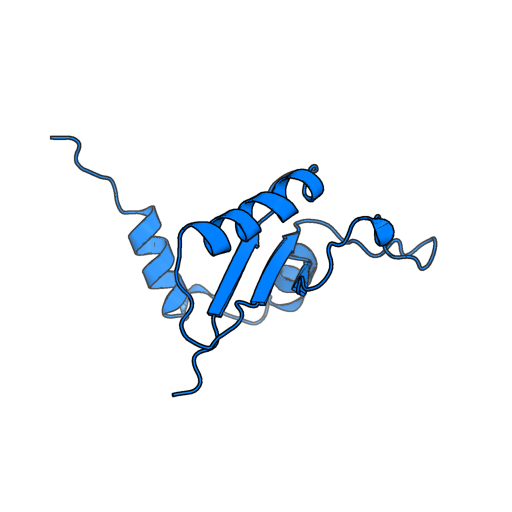85 ? -13.610 11.760 -2.255 1.00 80.94 85 LEU A CA 1
ATOM 740 C C . LEU A 1 85 ? -13.503 12.277 -0.817 1.00 80.94 85 LEU A C 1
ATOM 742 O O . LEU A 1 85 ? -12.661 13.113 -0.500 1.00 80.94 85 LEU A O 1
ATOM 746 N N . GLU A 1 86 ? -14.296 11.715 0.094 1.00 82.12 86 GLU A N 1
ATOM 747 C CA . GLU A 1 86 ? -14.221 12.077 1.517 1.00 82.12 86 GLU A CA 1
ATOM 748 C C . GLU A 1 86 ? -12.858 11.712 2.127 1.00 82.12 86 GLU A C 1
ATOM 750 O O . GLU A 1 86 ? -12.302 12.452 2.935 1.00 82.12 86 GLU A O 1
ATOM 755 N N . SER A 1 87 ? -12.258 10.613 1.660 1.00 76.81 87 SER A N 1
ATOM 756 C CA . SER A 1 87 ? -10.907 10.205 2.052 1.00 76.81 87 SER A CA 1
ATOM 757 C C . SER A 1 87 ? -9.844 11.239 1.686 1.00 76.81 87 SER A C 1
ATOM 759 O O . SER A 1 87 ? -8.893 11.412 2.443 1.00 76.81 87 SER A O 1
ATOM 761 N N . PHE A 1 88 ? -10.009 11.958 0.572 1.00 81.62 88 PHE A N 1
ATOM 762 C CA . PHE A 1 88 ? -9.082 13.014 0.172 1.00 81.62 88 PHE A CA 1
ATOM 763 C C . PHE A 1 88 ? -9.073 14.154 1.196 1.00 81.62 88 PHE A C 1
ATOM 765 O O . PHE A 1 88 ? -8.007 14.563 1.647 1.00 81.62 88 PHE A O 1
ATOM 772 N N . LYS A 1 89 ? -10.251 14.594 1.659 1.00 84.50 89 LYS A N 1
ATOM 773 C CA . LYS A 1 89 ? -10.365 15.636 2.696 1.00 84.50 89 LYS A CA 1
ATOM 774 C C . LYS A 1 89 ? -9.694 15.227 4.007 1.00 84.50 89 LYS A C 1
ATOM 776 O O . LYS A 1 89 ? -9.035 16.049 4.643 1.00 84.50 89 LYS A O 1
ATOM 781 N N . ILE A 1 90 ? -9.853 13.963 4.406 1.00 82.75 90 ILE A N 1
ATOM 782 C CA . ILE A 1 90 ? -9.232 13.412 5.619 1.00 82.75 90 ILE A CA 1
ATOM 783 C C . ILE A 1 90 ? -7.706 13.437 5.487 1.00 82.75 90 ILE A C 1
ATOM 785 O O . ILE A 1 90 ? -7.025 13.929 6.382 1.00 82.75 90 ILE A O 1
ATOM 789 N N . VAL A 1 91 ? -7.172 12.959 4.359 1.00 76.56 91 VAL A N 1
ATOM 790 C CA . VAL A 1 91 ? -5.725 12.946 4.101 1.00 76.56 91 VAL A CA 1
ATOM 791 C C . VAL A 1 91 ? -5.151 14.364 4.111 1.00 76.56 91 VAL A C 1
ATOM 793 O O . VAL A 1 91 ? -4.174 14.607 4.815 1.00 76.56 91 VAL A O 1
ATOM 796 N N . GLU A 1 92 ? -5.781 15.315 3.419 1.00 83.06 92 GLU A N 1
ATOM 797 C CA . GLU A 1 92 ? -5.342 16.719 3.417 1.00 83.06 92 GLU A CA 1
ATOM 798 C C . GLU A 1 92 ? -5.406 17.353 4.814 1.00 83.06 92 GLU A C 1
ATOM 800 O O . GLU A 1 92 ? -4.513 18.106 5.204 1.00 83.06 92 GLU A O 1
ATOM 805 N N . SER A 1 93 ? -6.412 17.006 5.621 1.00 83.38 93 SER A N 1
ATOM 806 C CA . SER A 1 93 ? -6.498 17.455 7.017 1.00 83.38 93 SER A CA 1
ATOM 807 C C . SER A 1 93 ? -5.337 16.913 7.856 1.00 83.38 93 SER A C 1
ATOM 809 O O . SER A 1 93 ? -4.733 17.654 8.626 1.00 83.38 93 SER A O 1
ATOM 811 N N . CYS A 1 94 ? -4.965 15.643 7.671 1.00 78.88 94 CYS A N 1
ATOM 812 C CA . CYS A 1 94 ? -3.810 15.049 8.344 1.00 78.88 94 CYS A CA 1
ATOM 813 C C . CYS A 1 94 ? -2.471 15.634 7.868 1.00 78.88 94 CYS A C 1
ATOM 815 O O . CYS A 1 94 ? -1.555 15.762 8.672 1.00 78.88 94 CYS A O 1
ATOM 817 N N . ILE A 1 95 ? -2.340 15.987 6.585 1.00 76.69 95 ILE A N 1
ATOM 818 C CA . ILE A 1 95 ? -1.123 16.612 6.034 1.00 76.69 95 ILE A CA 1
ATOM 819 C C . ILE A 1 95 ? -0.985 18.062 6.511 1.00 76.69 95 ILE A C 1
ATOM 821 O O . ILE A 1 95 ? 0.109 18.507 6.854 1.00 76.69 95 ILE A O 1
ATOM 825 N N . SER A 1 96 ? -2.090 18.811 6.508 1.00 81.25 96 SER A N 1
ATOM 826 C CA . SER A 1 96 ? -2.126 20.215 6.936 1.00 81.25 96 SER A CA 1
ATOM 827 C C . SER A 1 96 ? -2.003 20.383 8.450 1.00 81.25 96 SER A C 1
ATOM 829 O O . SER A 1 96 ? -1.660 21.471 8.920 1.00 81.25 96 SER A O 1
ATOM 831 N N . TYR A 1 97 ? -2.231 19.311 9.211 1.00 83.19 97 TYR A N 1
ATOM 832 C CA . TYR A 1 97 ? -1.995 19.278 10.643 1.00 83.19 97 TYR A CA 1
ATOM 833 C C . TYR A 1 97 ? -0.510 19.519 10.950 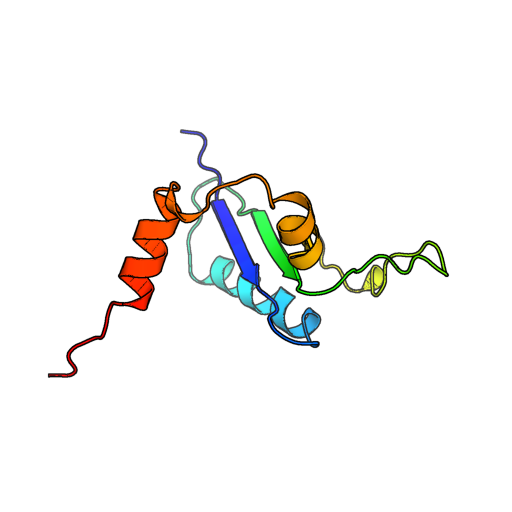1.00 83.19 97 TYR A C 1
ATOM 835 O O . TYR A 1 97 ? 0.354 18.678 10.707 1.00 83.19 97 TYR A O 1
ATOM 843 N N . LYS A 1 98 ? -0.214 20.690 11.514 1.00 73.69 98 LYS A N 1
ATOM 844 C CA . LYS A 1 98 ? 1.059 20.980 12.174 1.00 73.69 98 LYS A CA 1
ATOM 845 C C . LYS A 1 98 ? 0.826 20.932 13.674 1.00 73.69 98 LYS A C 1
ATOM 847 O O . LYS A 1 98 ? 0.044 21.730 14.192 1.00 73.69 98 LYS A O 1
ATOM 852 N N . GLU A 1 99 ? 1.521 20.037 14.372 1.00 64.94 99 GLU A N 1
ATOM 853 C CA . GLU A 1 99 ? 1.618 20.133 15.826 1.00 64.94 99 GLU A CA 1
ATOM 854 C C . GLU A 1 99 ? 2.225 21.491 16.176 1.00 64.94 99 GLU A C 1
ATOM 856 O O . GLU A 1 99 ? 3.334 21.834 15.759 1.00 64.94 99 GLU A O 1
ATOM 861 N N . SER A 1 100 ? 1.476 22.288 16.932 1.00 59.03 100 SER A N 1
ATOM 862 C CA . SER A 1 100 ? 2.052 23.419 17.642 1.00 59.03 100 SER A CA 1
ATOM 863 C C . SER A 1 100 ? 2.881 22.825 18.775 1.00 59.03 100 SER A C 1
ATOM 865 O O . SER A 1 100 ? 2.341 22.502 19.829 1.00 59.03 100 SER A O 1
ATOM 867 N N . LEU A 1 101 ? 4.171 22.591 18.517 1.00 54.09 101 LEU A N 1
ATOM 868 C CA . LEU A 1 101 ? 5.149 22.260 19.552 1.00 54.09 101 LEU A CA 1
ATOM 869 C C . LEU A 1 101 ? 5.133 23.418 20.558 1.00 54.09 101 LEU A C 1
ATOM 871 O O . LEU A 1 101 ? 5.663 24.493 20.274 1.00 54.09 101 LEU A O 1
ATOM 875 N N . THR A 1 102 ? 4.425 23.208 21.666 1.00 43.88 102 THR A N 1
ATOM 876 C CA . THR A 1 102 ? 4.351 24.128 22.805 1.00 43.88 102 THR A CA 1
ATOM 877 C C . THR A 1 102 ? 5.292 23.625 23.882 1.00 43.88 102 THR A C 1
ATOM 879 O O . THR A 1 102 ? 5.355 22.385 24.048 1.00 43.88 102 THR A O 1
#

pLDDT: mean 75.07, std 8.2, range [43.88, 87.06]